Protein AF-A0A7K4G4D4-F1 (afdb_monomer)

Structure (mmCIF, N/CA/C/O backbone):
data_AF-A0A7K4G4D4-F1
#
_entry.id   AF-A0A7K4G4D4-F1
#
loop_
_atom_site.group_PDB
_atom_site.id
_atom_site.type_symbol
_atom_site.label_atom_id
_atom_site.label_alt_id
_atom_site.label_comp_id
_atom_site.label_asym_id
_atom_site.label_entity_id
_atom_site.label_seq_id
_atom_site.pdbx_PDB_ins_code
_atom_site.Cartn_x
_atom_site.Cartn_y
_atom_site.Cartn_z
_atom_site.occupancy
_atom_site.B_iso_or_equiv
_atom_site.auth_seq_id
_atom_site.auth_comp_id
_atom_site.auth_asym_id
_atom_site.auth_atom_id
_atom_site.pdbx_PDB_model_num
ATOM 1 N N . MET A 1 1 ? -23.803 7.716 27.894 1.00 64.12 1 MET A N 1
ATOM 2 C CA . MET A 1 1 ? -24.023 7.126 26.551 1.00 64.12 1 MET A CA 1
ATOM 3 C C . MET A 1 1 ? -22.745 6.435 26.093 1.00 64.12 1 MET A C 1
ATOM 5 O O . MET A 1 1 ? -21.691 7.053 26.180 1.00 64.12 1 MET A O 1
ATOM 9 N N . LYS A 1 2 ? -22.813 5.177 25.634 1.00 75.62 2 LYS A N 1
ATOM 10 C CA . LYS A 1 2 ? -21.681 4.511 24.960 1.00 75.62 2 LYS A CA 1
ATOM 11 C C . LYS A 1 2 ? -21.609 4.998 23.507 1.00 75.62 2 LYS A C 1
ATOM 13 O O . LYS A 1 2 ? -22.641 5.087 22.848 1.00 75.62 2 LYS A O 1
ATOM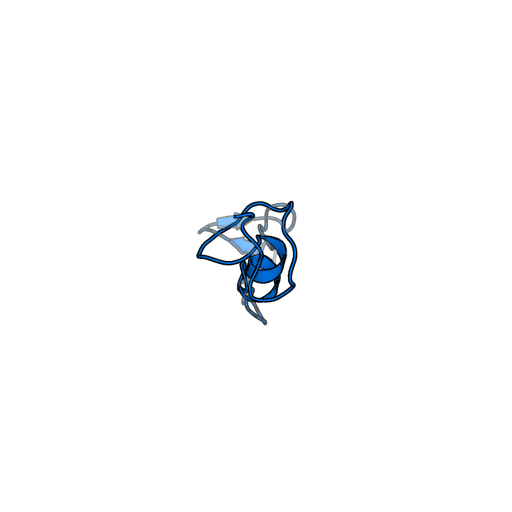 18 N N . LYS A 1 3 ? -20.407 5.316 23.014 1.00 83.19 3 LYS A N 1
ATOM 19 C CA . LYS A 1 3 ? -20.186 5.566 21.580 1.00 83.19 3 LYS A CA 1
ATOM 20 C C . LYS A 1 3 ? -20.327 4.242 20.825 1.00 83.19 3 LYS A C 1
AT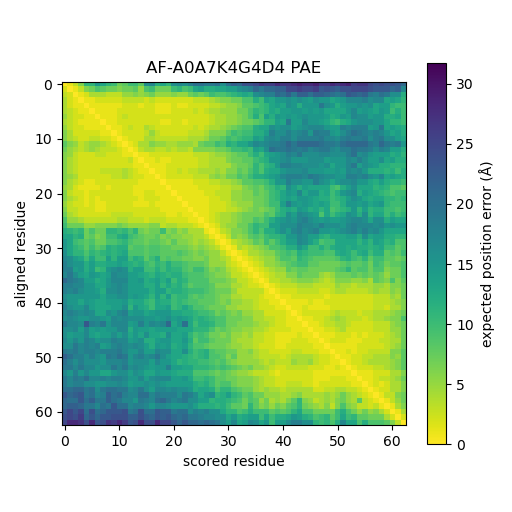OM 22 O O . LYS A 1 3 ? -19.796 3.230 21.274 1.00 83.19 3 LYS A O 1
ATOM 27 N N . PHE A 1 4 ? -21.023 4.260 19.694 1.00 93.69 4 PHE A N 1
ATOM 28 C CA . PHE A 1 4 ? -21.147 3.118 18.789 1.00 93.69 4 PHE A CA 1
ATOM 29 C C . PHE A 1 4 ? -20.822 3.551 17.360 1.00 93.69 4 PHE A C 1
ATOM 31 O O . PHE A 1 4 ? -20.998 4.713 16.992 1.00 93.69 4 PHE A O 1
ATOM 38 N N . CYS A 1 5 ? -20.298 2.627 16.559 1.00 94.56 5 CYS A N 1
ATOM 39 C CA . CYS A 1 5 ? -19.982 2.887 15.165 1.00 94.56 5 CYS A CA 1
ATOM 40 C C . CYS A 1 5 ? -21.279 2.936 14.348 1.00 94.56 5 CYS A C 1
ATOM 42 O O . CYS A 1 5 ? -21.954 1.909 14.264 1.00 94.56 5 CYS A O 1
ATOM 44 N N . PRO A 1 6 ? -21.613 4.053 13.678 1.00 93.75 6 PRO A N 1
ATOM 45 C CA . PRO A 1 6 ? -22.851 4.152 12.902 1.00 93.75 6 PRO A CA 1
ATOM 46 C C . PRO A 1 6 ? -22.875 3.220 11.679 1.00 93.75 6 PRO A C 1
ATOM 48 O O . PRO A 1 6 ? -23.935 2.998 11.109 1.00 93.75 6 PRO A O 1
ATOM 51 N N . LYS A 1 7 ? -21.726 2.654 11.274 1.00 92.81 7 LYS A N 1
ATOM 52 C CA . LYS A 1 7 ? -21.637 1.692 10.164 1.00 92.81 7 LYS A CA 1
ATOM 53 C C . LYS A 1 7 ? -21.855 0.233 10.555 1.00 92.81 7 LYS A C 1
ATOM 55 O O . LYS A 1 7 ? -22.373 -0.524 9.746 1.00 92.81 7 LYS A O 1
ATOM 60 N N . CYS A 1 8 ? -21.397 -0.183 11.734 1.00 94.19 8 CYS A N 1
ATOM 61 C CA . CYS A 1 8 ? -21.389 -1.603 12.111 1.00 94.19 8 CYS A CA 1
ATOM 62 C C . CYS A 1 8 ? -21.897 -1.894 13.528 1.00 94.19 8 CYS A C 1
ATOM 64 O O . CYS A 1 8 ? -21.870 -3.043 13.951 1.00 94.19 8 CYS A O 1
ATOM 66 N N . GLY A 1 9 ? -22.299 -0.877 14.292 1.00 93.81 9 GLY A N 1
ATOM 67 C CA . GLY A 1 9 ? -22.810 -1.028 15.658 1.00 93.81 9 GLY A CA 1
ATOM 68 C C . GLY A 1 9 ? -21.755 -1.312 16.734 1.00 93.81 9 GLY A C 1
ATOM 69 O O . GL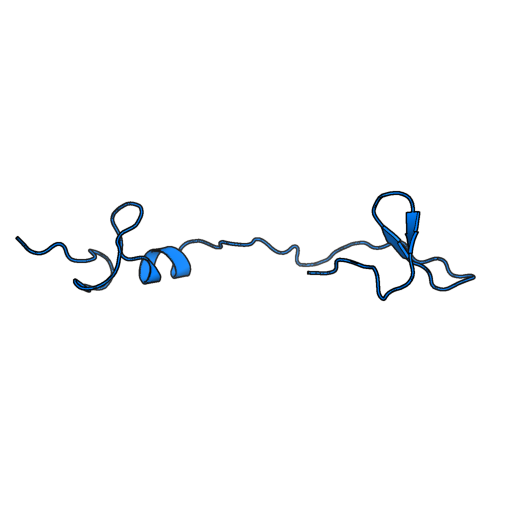Y A 1 9 ? -22.083 -1.288 17.914 1.00 93.81 9 GLY A O 1
ATOM 70 N N . GLY A 1 10 ? -20.486 -1.538 16.374 1.00 92.88 10 GLY A N 1
ATOM 71 C CA . GLY A 1 10 ? -19.430 -1.857 17.343 1.00 92.88 10 GLY A CA 1
ATOM 72 C C . GLY A 1 10 ? -19.131 -0.716 18.327 1.00 92.88 10 GLY A C 1
ATOM 73 O O . GLY A 1 10 ? -19.111 0.453 17.937 1.00 92.88 10 GLY A O 1
ATOM 74 N N . THR A 1 11 ? -18.859 -1.057 19.591 1.00 91.94 11 THR A N 1
ATOM 75 C CA . THR A 1 11 ? -18.680 -0.088 20.695 1.00 91.94 11 THR A CA 1
ATOM 76 C C . THR A 1 11 ? -17.307 -0.119 21.366 1.00 91.94 11 THR A C 1
ATOM 78 O O . THR A 1 11 ? -16.974 0.801 22.104 1.00 91.94 11 THR A O 1
ATOM 81 N N . GLU A 1 12 ? -16.513 -1.166 21.142 1.00 86.69 12 GLU A N 1
ATOM 82 C CA . GLU A 1 12 ? -15.272 -1.424 21.899 1.00 86.69 12 GLU A CA 1
ATOM 83 C C . GLU A 1 12 ? -13.996 -1.049 21.135 1.00 86.69 12 GLU A C 1
ATOM 85 O O . GLU A 1 12 ? -12.889 -1.184 21.645 1.00 86.69 12 GLU A O 1
ATOM 90 N N . LYS A 1 13 ? -14.139 -0.572 19.895 1.00 87.50 13 LYS A N 1
ATOM 91 C CA . LYS A 1 13 ? -13.015 -0.281 19.000 1.00 87.50 13 LYS A CA 1
ATOM 92 C C . LYS A 1 13 ? -12.652 1.204 19.023 1.00 87.50 13 LYS A C 1
ATOM 94 O O . LYS A 1 13 ? -13.544 2.033 19.213 1.00 87.50 13 LYS A O 1
ATOM 99 N N . PRO A 1 14 ? -11.384 1.563 18.751 1.00 91.94 14 PRO A N 1
ATOM 100 C CA . PRO A 1 14 ? -11.000 2.950 18.531 1.00 91.94 14 PRO A CA 1
ATOM 101 C C . PRO A 1 14 ? -11.806 3.582 17.393 1.00 91.94 14 PRO A C 1
ATOM 103 O O . PRO A 1 14 ? -12.154 2.922 16.407 1.00 91.94 14 PRO A O 1
ATOM 106 N N . PHE A 1 15 ? -12.089 4.876 17.532 1.00 92.06 15 PHE A N 1
ATOM 107 C CA . PHE A 1 15 ? -12.808 5.660 16.534 1.00 92.06 15 PHE A CA 1
ATOM 108 C C . PHE A 1 15 ? -11.857 6.617 15.828 1.00 92.06 15 PHE A C 1
ATOM 110 O O . PHE A 1 15 ? -11.059 7.297 16.469 1.00 92.06 15 PHE A O 1
ATOM 117 N N . TYR A 1 16 ? -12.006 6.718 14.512 1.00 90.38 16 TYR A N 1
ATOM 118 C CA . TYR A 1 16 ? -11.308 7.676 13.670 1.00 90.38 16 TYR A CA 1
ATOM 119 C C . TYR A 1 16 ? -12.305 8.290 12.686 1.00 90.38 16 TYR A C 1
ATOM 121 O O . TYR A 1 16 ? -13.101 7.579 12.073 1.00 90.38 16 TYR A O 1
ATOM 129 N N . LYS A 1 17 ? -12.311 9.625 12.578 1.00 88.81 17 LYS A N 1
ATOM 130 C CA . LYS A 1 17 ? -13.238 10.383 11.711 1.00 88.81 17 LYS A CA 1
ATOM 131 C C . LYS A 1 17 ? -14.716 9.954 11.839 1.00 88.81 17 LYS A C 1
ATOM 133 O O . LYS A 1 17 ? -15.442 9.883 10.856 1.00 88.81 17 LYS A O 1
ATOM 138 N N . GLY A 1 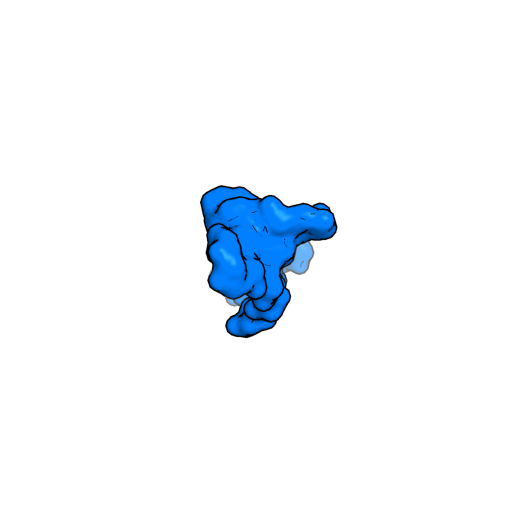18 ? -15.168 9.665 13.063 1.00 89.62 18 GLY A N 1
ATOM 139 C CA . GLY A 1 18 ? -16.577 9.368 13.359 1.00 89.62 18 GLY A CA 1
ATOM 140 C C . GLY A 1 18 ? -17.030 7.917 13.138 1.00 89.62 18 GLY A C 1
ATOM 141 O O . GLY A 1 18 ? -18.192 7.613 13.397 1.00 89.62 18 GLY A O 1
ATOM 142 N N . ILE A 1 19 ? -16.143 7.003 12.730 1.00 94.06 19 ILE A N 1
ATOM 143 C CA . ILE A 1 19 ? -16.427 5.561 12.602 1.00 94.06 19 ILE A CA 1
ATOM 144 C C . ILE A 1 19 ? -15.342 4.726 13.290 1.00 94.06 19 ILE A C 1
ATOM 146 O O . ILE A 1 19 ? -14.280 5.246 13.628 1.00 94.06 19 ILE A O 1
ATOM 150 N N . CYS A 1 20 ? -15.594 3.437 13.531 1.00 94.44 20 CYS A N 1
ATOM 151 C CA . CYS A 1 20 ? -14.550 2.560 14.059 1.00 94.44 20 CYS A CA 1
ATOM 152 C C . CYS A 1 20 ? -13.440 2.334 13.022 1.00 94.44 20 CYS A C 1
ATOM 154 O O . CYS A 1 20 ? -13.694 2.360 11.813 1.00 94.44 20 CYS A O 1
ATOM 156 N N . VAL A 1 21 ? -12.224 2.076 13.507 1.00 93.00 21 VAL A N 1
ATOM 157 C CA . VAL A 1 21 ? -11.033 1.851 12.669 1.00 93.00 21 VAL A CA 1
ATOM 158 C C . VAL A 1 21 ? -11.244 0.781 11.595 1.00 93.00 21 VAL A C 1
ATOM 160 O O . VAL A 1 21 ? -10.885 1.009 10.449 1.00 93.00 21 VAL A O 1
ATOM 163 N N . ASP A 1 22 ? -11.942 -0.314 11.894 1.00 92.25 22 ASP A N 1
ATOM 164 C CA . ASP A 1 22 ? -12.232 -1.360 10.904 1.00 92.25 22 ASP A CA 1
ATOM 165 C C . ASP A 1 22 ? -13.087 -0.860 9.736 1.00 92.25 22 ASP A C 1
ATOM 167 O O . ASP A 1 22 ? -12.842 -1.196 8.579 1.00 92.25 22 ASP A O 1
ATOM 171 N N . CYS A 1 23 ? -14.124 -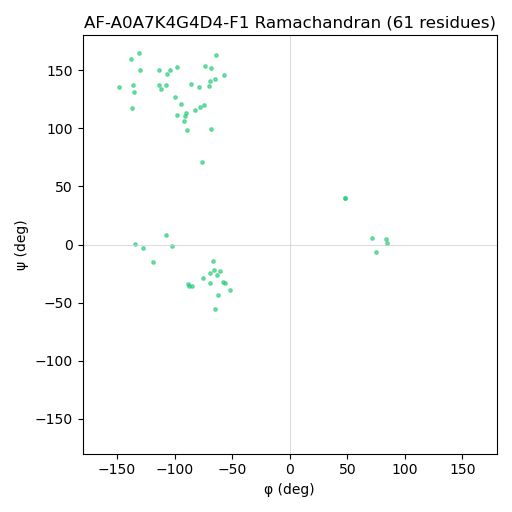0.071 10.036 1.00 92.88 23 CYS A N 1
ATOM 172 C CA . CYS A 1 23 ? -14.982 0.503 9.002 1.00 92.88 23 CYS A CA 1
ATOM 173 C C . CYS A 1 23 ? -14.231 1.555 8.190 1.00 92.88 23 CYS A C 1
ATOM 175 O O . CYS A 1 23 ? -14.489 1.690 6.996 1.00 92.88 23 CYS A O 1
ATOM 177 N N . TYR A 1 24 ? -13.316 2.284 8.831 1.00 92.81 24 TYR A N 1
ATOM 178 C CA . TYR A 1 24 ? -12.453 3.241 8.158 1.00 92.81 24 TYR A CA 1
ATOM 179 C C . TYR A 1 24 ? -11.518 2.533 7.175 1.00 92.81 24 TYR A C 1
ATOM 181 O O . TYR A 1 24 ? -11.607 2.792 5.978 1.00 92.81 24 TYR A O 1
ATOM 189 N N . SER A 1 25 ? -10.736 1.556 7.641 1.00 89.19 25 SER A N 1
ATOM 190 C CA . SER A 1 25 ? -9.787 0.797 6.817 1.00 89.19 25 SER A CA 1
ATOM 191 C C . SER A 1 25 ? -10.432 0.083 5.628 1.00 89.19 25 SER A C 1
ATOM 193 O O . SER A 1 25 ? -9.797 -0.052 4.592 1.00 89.19 25 SER A O 1
ATOM 195 N N . ARG A 1 26 ? -11.691 -0.363 5.744 1.00 87.44 26 ARG A N 1
ATOM 196 C CA . ARG A 1 26 ? -12.426 -0.981 4.623 1.00 87.44 26 ARG A CA 1
ATOM 197 C C . ARG A 1 26 ? -12.920 0.021 3.582 1.00 87.44 26 ARG A C 1
ATOM 199 O O . ARG A 1 26 ? -13.125 -0.359 2.437 1.00 87.44 26 ARG A O 1
ATOM 206 N N . GLN A 1 27 ? -13.192 1.263 3.979 1.00 82.69 27 GLN A N 1
ATOM 207 C CA . GLN A 1 27 ? -13.677 2.291 3.055 1.00 82.69 27 GLN A CA 1
ATOM 208 C C . GLN A 1 27 ? -12.555 3.052 2.370 1.00 82.69 27 GLN A C 1
ATOM 210 O O . GLN A 1 27 ? -12.726 3.503 1.240 1.00 82.69 27 GLN A O 1
ATOM 215 N N . THR A 1 28 ? -11.444 3.262 3.065 1.00 78.25 28 THR A N 1
ATOM 216 C CA . THR A 1 28 ? -10.329 4.017 2.516 1.00 78.25 28 THR A CA 1
ATOM 217 C C . THR A 1 28 ? -9.333 3.070 1.896 1.00 78.25 28 THR A C 1
ATOM 219 O O . THR A 1 28 ? -8.748 2.249 2.600 1.00 78.25 28 THR A O 1
ATOM 222 N N . ASN A 1 29 ? -9.081 3.240 0.600 1.00 76.38 29 ASN A N 1
ATOM 223 C CA . ASN A 1 29 ? -7.888 2.665 0.015 1.00 76.38 29 ASN A CA 1
ATOM 224 C C . ASN A 1 29 ? -6.674 3.409 0.590 1.00 76.38 29 ASN A C 1
ATOM 226 O O . ASN A 1 29 ? -6.394 4.541 0.199 1.00 76.38 29 ASN A O 1
ATOM 230 N N . LEU A 1 30 ? -6.024 2.816 1.594 1.00 77.69 30 LEU A N 1
ATOM 231 C CA . LEU A 1 30 ? -4.899 3.441 2.295 1.00 77.69 30 LEU A CA 1
ATOM 232 C C . LEU A 1 30 ? -3.662 3.551 1.399 1.00 77.69 30 LEU A C 1
ATOM 234 O O . LEU A 1 30 ? -2.814 4.407 1.636 1.00 77.69 30 LEU A O 1
ATOM 238 N N . ILE A 1 31 ? -3.564 2.689 0.385 1.00 79.31 31 ILE A N 1
ATOM 239 C CA . ILE A 1 31 ? -2.429 2.612 -0.526 1.00 79.31 31 ILE A CA 1
ATOM 240 C C . ILE A 1 31 ? -2.975 2.442 -1.940 1.00 79.31 31 ILE A C 1
ATOM 242 O O . ILE A 1 31 ? -3.615 1.446 -2.258 1.00 79.31 31 ILE A O 1
ATOM 246 N N . SER A 1 32 ? -2.709 3.412 -2.809 1.00 75.88 32 SER A N 1
ATOM 247 C CA . SER A 1 32 ? -2.993 3.274 -4.235 1.00 75.88 32 SER A CA 1
ATOM 248 C C . SER A 1 32 ? -1.753 2.720 -4.923 1.00 75.88 32 SER A C 1
ATOM 250 O O . SER A 1 32 ? -0.780 3.450 -5.093 1.00 75.88 32 SER A O 1
ATOM 252 N N . LEU A 1 33 ? -1.783 1.446 -5.312 1.00 79.44 33 LEU A N 1
ATOM 253 C CA . LEU A 1 33 ? -0.754 0.873 -6.176 1.00 79.44 33 LEU A CA 1
ATOM 254 C C . LEU A 1 33 ? -1.119 1.133 -7.643 1.00 79.44 33 LEU A C 1
ATOM 256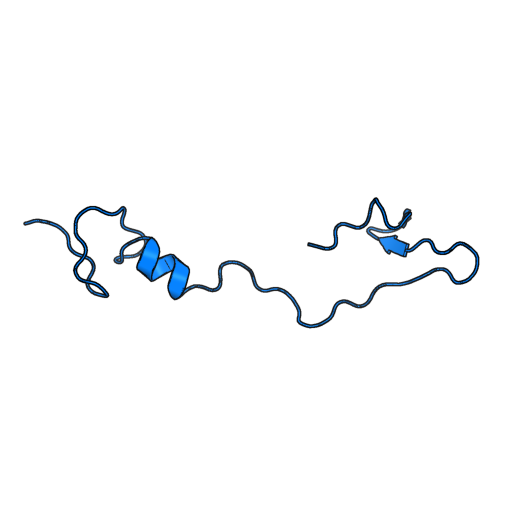 O O . LEU A 1 33 ? -2.293 1.008 -8.001 1.00 79.44 33 LEU A O 1
ATOM 260 N N . PRO A 1 34 ? -0.156 1.512 -8.496 1.00 80.31 34 PRO A N 1
ATOM 261 C CA . PRO A 1 34 ? -0.387 1.563 -9.930 1.00 80.31 34 PRO A CA 1
ATOM 262 C C . PRO A 1 34 ? -0.554 0.142 -10.486 1.00 80.31 34 PRO A C 1
ATOM 264 O O . PRO A 1 34 ? 0.183 -0.766 -10.111 1.00 80.31 34 PRO A O 1
ATOM 267 N N . ASP A 1 35 ? -1.473 -0.048 -11.437 1.00 81.38 35 ASP A N 1
ATOM 268 C CA . ASP A 1 35 ? -1.682 -1.358 -12.082 1.00 81.38 35 ASP A CA 1
ATOM 269 C C . ASP A 1 35 ? -0.450 -1.835 -12.867 1.00 81.38 35 ASP A C 1
ATOM 271 O O . ASP A 1 35 ? -0.274 -3.031 -13.113 1.00 81.38 35 ASP A O 1
ATOM 275 N N . LYS A 1 36 ? 0.378 -0.891 -13.336 1.00 83.38 36 LYS A N 1
ATOM 276 C CA . LYS A 1 36 ? 1.590 -1.148 -14.118 1.00 83.38 36 LYS A CA 1
ATOM 277 C C . LYS A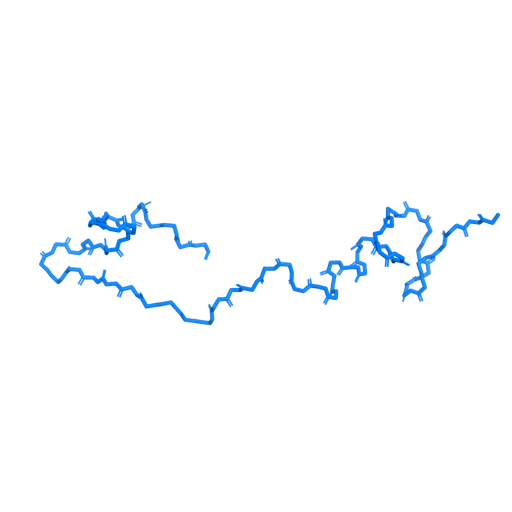 1 36 ? 2.639 -0.086 -13.836 1.00 83.38 36 LYS A C 1
ATOM 279 O O . LYS A 1 36 ? 2.347 1.103 -13.926 1.00 83.38 36 LYS A O 1
ATOM 284 N N . GLU A 1 37 ? 3.872 -0.536 -13.641 1.00 82.75 37 GLU A N 1
ATOM 285 C CA . GLU A 1 37 ? 5.044 0.322 -13.484 1.00 82.75 37 GLU A CA 1
ATOM 286 C C . GLU A 1 37 ? 6.001 0.131 -14.669 1.00 82.75 37 GLU A C 1
ATOM 288 O O . GLU A 1 37 ? 6.232 -0.994 -15.126 1.00 82.75 37 GLU A O 1
ATOM 293 N N . LYS A 1 38 ? 6.551 1.227 -15.207 1.00 85.19 38 LYS A N 1
ATOM 294 C CA . LYS A 1 38 ? 7.509 1.173 -16.323 1.00 85.19 38 LYS A CA 1
ATOM 295 C C . LYS A 1 38 ? 8.934 1.265 -15.793 1.00 85.19 38 LYS A C 1
ATOM 297 O O . LYS A 1 38 ? 9.382 2.330 -15.385 1.00 85.19 38 LYS A O 1
ATOM 302 N N . ILE A 1 39 ? 9.677 0.172 -15.911 1.00 88.44 39 ILE A N 1
ATOM 303 C CA . ILE A 1 39 ? 11.090 0.097 -15.524 1.00 88.44 39 ILE A CA 1
ATOM 304 C C . ILE A 1 39 ? 12.005 0.132 -16.752 1.00 88.44 39 ILE A C 1
ATOM 306 O O . ILE A 1 39 ? 11.634 -0.329 -17.833 1.00 88.44 39 ILE A O 1
ATOM 310 N N . LYS A 1 40 ? 13.222 0.666 -16.594 1.00 92.62 40 LYS A N 1
ATOM 311 C CA . LYS A 1 40 ? 14.267 0.584 -17.629 1.00 92.62 40 LYS A CA 1
ATOM 312 C C . LYS A 1 40 ? 15.236 -0.540 -17.282 1.00 92.62 40 LYS A C 1
ATOM 314 O O . LYS A 1 40 ? 15.794 -0.537 -16.188 1.00 92.62 40 LYS A O 1
ATOM 319 N N . LEU A 1 41 ? 15.462 -1.446 -18.229 1.00 93.31 41 LEU A N 1
ATOM 320 C CA . LEU A 1 41 ? 16.393 -2.570 -18.124 1.00 93.31 41 LEU A CA 1
ATOM 321 C C . LEU A 1 41 ? 17.574 -2.359 -19.078 1.00 93.31 41 LEU A C 1
ATOM 323 O O . LEU A 1 41 ? 17.382 -2.029 -20.248 1.00 93.31 41 LEU A O 1
ATOM 327 N N . CYS A 1 42 ? 18.794 -2.576 -18.596 1.00 94.19 42 CYS A N 1
ATOM 328 C CA . CYS A 1 42 ? 19.980 -2.596 -19.440 1.00 94.19 42 CYS A CA 1
ATOM 329 C C . CYS A 1 42 ? 20.113 -3.972 -20.095 1.00 94.19 42 CYS A C 1
ATOM 331 O O . CYS A 1 42 ? 20.368 -4.960 -19.412 1.00 94.19 42 CYS A O 1
ATOM 333 N N . VAL A 1 43 ? 20.007 -4.038 -21.423 1.00 94.00 43 VAL A N 1
ATOM 334 C CA . VAL A 1 43 ? 20.113 -5.302 -22.178 1.00 94.00 43 VAL A CA 1
ATOM 335 C C . VAL A 1 43 ? 21.500 -5.949 -22.108 1.00 94.00 43 VAL A C 1
ATOM 337 O O . VAL A 1 43 ? 21.617 -7.150 -22.306 1.00 94.00 43 VAL A O 1
ATOM 340 N N . ASN A 1 44 ? 22.545 -5.173 -21.805 1.00 95.25 44 ASN A N 1
ATOM 341 C CA . ASN A 1 44 ? 23.920 -5.673 -21.758 1.00 95.25 44 ASN A CA 1
ATOM 342 C C . ASN A 1 44 ? 24.283 -6.317 -20.409 1.00 95.25 44 ASN A C 1
ATOM 344 O O . ASN A 1 44 ? 25.054 -7.266 -20.371 1.00 95.25 44 ASN A O 1
ATOM 348 N N . CYS A 1 45 ? 23.764 -5.794 -19.291 1.00 93.62 45 CYS A N 1
ATOM 349 C CA . CYS A 1 45 ? 24.157 -6.251 -17.949 1.00 93.62 45 CYS A CA 1
ATOM 350 C C . CYS A 1 45 ? 22.993 -6.655 -17.037 1.00 93.62 45 CYS A C 1
ATOM 352 O O . CYS A 1 45 ? 23.232 -7.063 -15.904 1.00 93.62 45 CYS A O 1
ATOM 354 N N . GLY A 1 46 ? 21.744 -6.507 -17.484 1.00 91.69 46 GLY A N 1
ATOM 355 C CA . GLY A 1 46 ? 20.554 -6.883 -16.718 1.00 91.69 46 GLY A CA 1
ATOM 356 C C . GLY A 1 46 ? 20.233 -5.977 -15.523 1.00 91.69 46 GLY A C 1
ATOM 357 O O . GLY A 1 46 ? 19.311 -6.275 -14.771 1.00 91.69 46 GLY A O 1
ATOM 358 N N . LYS A 1 47 ? 20.969 -4.874 -15.326 1.00 94.31 47 LYS A N 1
ATOM 359 C CA . LYS A 1 47 ? 20.670 -3.888 -14.276 1.00 94.31 47 LYS A CA 1
ATOM 360 C C . LYS A 1 47 ? 19.443 -3.054 -14.627 1.00 94.31 47 LYS A C 1
ATOM 362 O O . LYS A 1 47 ? 19.163 -2.808 -15.800 1.00 94.31 47 LYS A O 1
ATOM 367 N N . PHE A 1 48 ? 18.774 -2.549 -13.602 1.00 93.88 48 PHE A N 1
ATOM 368 C CA . PHE A 1 48 ? 17.597 -1.701 -13.712 1.00 93.88 48 PHE A CA 1
ATOM 369 C C . PHE A 1 48 ? 17.937 -0.254 -13.370 1.00 93.88 48 PHE A C 1
ATOM 371 O O . PHE A 1 48 ? 18.796 -0.005 -12.528 1.00 93.88 48 PHE A O 1
ATOM 378 N N . PHE A 1 49 ? 17.279 0.709 -14.012 1.00 91.19 49 PHE A N 1
ATOM 379 C CA . PHE A 1 49 ? 17.460 2.119 -13.674 1.00 91.19 49 PHE A CA 1
ATOM 380 C C . PHE A 1 49 ? 16.463 2.534 -12.593 1.00 91.19 49 PHE A C 1
ATOM 382 O O . PHE A 1 49 ? 15.260 2.592 -12.852 1.00 91.19 49 PHE A O 1
ATOM 389 N N . SER A 1 50 ? 16.971 2.844 -11.404 1.00 88.75 50 SER A N 1
ATOM 390 C CA . SER A 1 50 ? 16.183 3.297 -10.260 1.00 88.75 50 SER A CA 1
ATOM 391 C C . SER A 1 50 ? 16.882 4.468 -9.575 1.00 88.75 50 SER A C 1
ATOM 393 O O . SER A 1 50 ? 18.105 4.475 -9.424 1.00 88.75 50 SER A O 1
ATOM 395 N N . SER A 1 51 ? 16.113 5.494 -9.205 1.00 87.19 51 SER A N 1
ATOM 396 C CA . SER A 1 51 ? 16.598 6.671 -8.463 1.00 87.19 51 SER A CA 1
ATOM 397 C C . SER A 1 51 ? 17.877 7.313 -9.031 1.00 87.19 51 SER A C 1
ATOM 399 O O . SER A 1 51 ? 18.768 7.712 -8.289 1.00 87.19 51 SER A O 1
ATOM 401 N N . GLY A 1 52 ? 17.992 7.399 -10.361 1.00 90.62 52 GLY A N 1
ATOM 402 C CA . GLY A 1 52 ? 19.138 8.024 -11.034 1.00 90.62 52 GLY A CA 1
ATOM 403 C C . GLY A 1 52 ? 20.364 7.122 -11.222 1.00 90.62 52 GLY A C 1
ATOM 404 O O . GLY A 1 52 ? 21.383 7.594 -11.723 1.00 90.62 52 GLY A O 1
ATOM 405 N N . SER A 1 53 ? 20.285 5.837 -10.867 1.00 91.44 53 SER A N 1
ATOM 406 C CA . SER A 1 53 ? 21.414 4.901 -10.940 1.00 91.44 53 SER A CA 1
ATOM 407 C C . SER A 1 53 ? 21.017 3.525 -11.487 1.00 91.44 53 SER A C 1
ATOM 409 O O . SER A 1 53 ? 19.844 3.154 -11.494 1.00 91.44 53 SER A O 1
ATOM 411 N N . TRP A 1 54 ? 22.003 2.769 -11.981 1.00 94.81 54 TRP A N 1
ATOM 412 C CA . TRP A 1 54 ? 21.815 1.389 -12.434 1.00 94.81 54 TRP A CA 1
ATOM 413 C C . TRP A 1 54 ? 22.074 0.415 -11.290 1.00 94.81 54 TRP A C 1
ATOM 415 O O . TRP A 1 54 ? 23.224 0.215 -10.889 1.00 94.81 54 TRP A O 1
ATOM 425 N N . VAL A 1 55 ? 21.016 -0.230 -10.819 1.00 93.50 55 VAL A N 1
ATOM 426 C CA .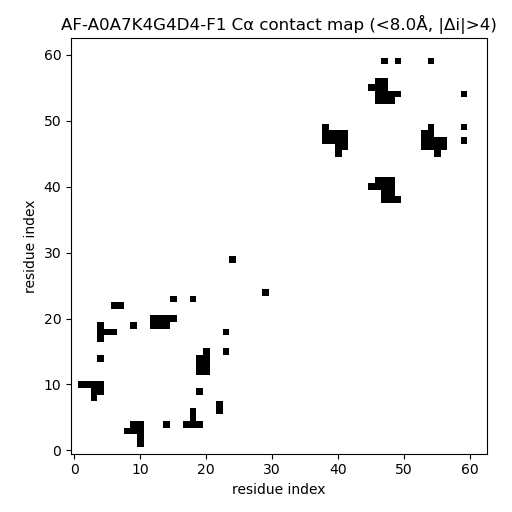 VAL A 1 55 ? 21.033 -1.132 -9.669 1.00 93.50 55 VAL A CA 1
ATOM 427 C C . VAL A 1 55 ? 20.731 -2.576 -10.086 1.00 93.50 55 VAL A C 1
ATOM 429 O O . VAL A 1 55 ? 20.048 -2.802 -11.092 1.00 93.50 55 VAL A O 1
ATOM 432 N N . PRO A 1 56 ? 21.265 -3.585 -9.379 1.00 91.44 56 PRO A N 1
ATOM 433 C CA . PRO A 1 56 ? 20.809 -4.962 -9.535 1.00 91.44 56 PRO A CA 1
ATOM 434 C C . PRO A 1 56 ? 19.345 -5.105 -9.090 1.00 91.44 56 PRO A C 1
ATOM 436 O O . PRO A 1 56 ? 18.805 -4.257 -8.383 1.00 91.44 56 PRO A O 1
ATOM 439 N N . PHE A 1 57 ? 18.701 -6.201 -9.493 1.00 84.38 57 PHE A N 1
ATOM 440 C CA . PHE A 1 57 ? 17.305 -6.477 -9.133 1.00 84.38 57 PHE A CA 1
ATOM 441 C C . PHE A 1 57 ? 17.059 -6.477 -7.615 1.00 84.38 57 PHE A C 1
ATOM 443 O O . PHE A 1 57 ? 16.000 -6.050 -7.172 1.00 84.38 57 PHE A O 1
ATOM 450 N N . THR A 1 58 ? 18.043 -6.909 -6.821 1.00 85.56 58 THR A N 1
ATOM 451 C CA . THR A 1 58 ? 17.961 -6.989 -5.352 1.00 85.56 58 THR A CA 1
ATOM 452 C C . THR A 1 58 ? 17.718 -5.649 -4.669 1.00 85.56 58 THR A C 1
ATOM 454 O O . THR A 1 58 ? 17.203 -5.628 -3.556 1.00 85.56 58 THR A O 1
ATOM 457 N N . ASP A 1 59 ? 18.061 -4.546 -5.335 1.00 83.81 59 ASP A N 1
ATOM 458 C CA . ASP A 1 59 ? 18.024 -3.201 -4.758 1.00 83.81 59 ASP A CA 1
ATOM 459 C C . ASP A 1 59 ? 16.854 -2.377 -5.331 1.00 83.81 59 ASP A C 1
ATOM 461 O O . ASP A 1 59 ? 16.745 -1.168 -5.109 1.00 83.81 59 ASP A O 1
ATOM 465 N N . LEU A 1 60 ? 15.970 -3.016 -6.104 1.00 78.94 60 LEU A N 1
ATOM 466 C CA . LEU A 1 60 ? 14.735 -2.400 -6.564 1.00 78.94 60 LEU A CA 1
ATOM 467 C C . LEU A 1 60 ? 13.704 -2.389 -5.438 1.00 78.94 60 LEU A C 1
ATOM 469 O O . LEU A 1 60 ? 13.220 -3.431 -5.010 1.00 78.94 60 LEU A O 1
ATOM 473 N N . ASN A 1 61 ? 13.287 -1.191 -5.033 1.00 67.19 61 ASN A N 1
ATOM 474 C CA . ASN A 1 61 ? 12.097 -1.005 -4.207 1.00 67.19 61 ASN A CA 1
ATOM 475 C C . A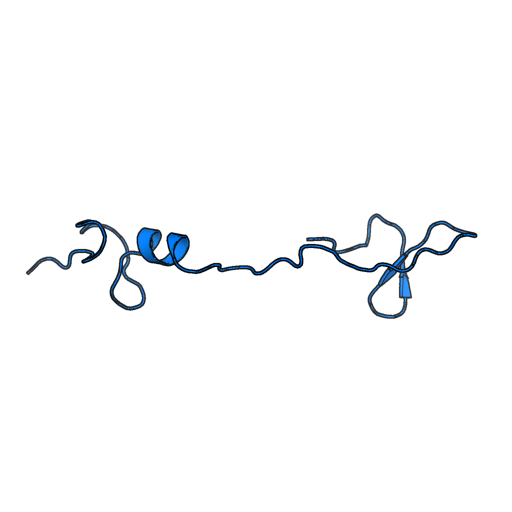SN A 1 61 ? 10.834 -1.161 -5.068 1.00 67.19 61 ASN A C 1
ATOM 477 O O . ASN A 1 61 ? 10.166 -0.179 -5.389 1.00 67.19 61 ASN A O 1
ATOM 481 N N . ILE A 1 62 ? 10.542 -2.392 -5.484 1.00 64.00 62 ILE A N 1
ATOM 482 C CA . ILE A 1 62 ? 9.237 -2.764 -6.035 1.00 64.00 62 ILE A CA 1
ATOM 483 C C . ILE A 1 62 ? 8.398 -3.185 -4.828 1.00 64.00 62 ILE A C 1
ATOM 485 O O . ILE A 1 62 ? 8.598 -4.270 -4.286 1.00 64.00 62 ILE A O 1
ATOM 489 N N . GLY A 1 63 ? 7.570 -2.257 -4.347 1.00 58.28 63 GLY A N 1
ATOM 490 C CA . GLY A 1 63 ? 6.602 -2.506 -3.277 1.00 58.28 63 GLY A CA 1
ATOM 491 C C . GLY A 1 63 ? 5.449 -3.383 -3.735 1.00 58.28 63 GLY A C 1
ATOM 492 O O . GLY A 1 63 ? 5.063 -3.264 -4.920 1.00 58.28 63 GLY A O 1
#

Sequence (63 aa):
MKKFCPKCGGTEKPFYKGICVDCYSRQTNLISLPDKEKIKLCVNCGKFFSSGSWVPFTDLNIG

Foldseek 3Di:
DQQAAPVPRDGPADDDPRGGPVVVPVVDPPDDDDPDDDWDADPVPRFTDDPNDTHHPVPDPPD

Mean predicted aligned error: 9.18 Å

Radius of gyration: 21.54 Å; Cα contacts (8 Å, |Δi|>4): 53; chains: 1; bounding box: 48×17×49 Å

pLDDT: mean 86.96, std 8.34, range [58.28, 95.25]

Nearest PDB structures (foldseek):
  8uu9-assembly1_4  TM=3.145E-01  e=2.531E+00  Listeria innocua
  7ttw-assembly1_N  TM=3.243E-01  e=3.564E+00  Staphylococcus aureus
  6cfj-assembly1_15  TM=3.402E-01  e=6.162E+00  Thermus thermophilus HB8

Secondary structure (DSSP, 8-state):
-----TTT---SS-EETTEEHHHHHHHS-S----S----EE-TTT--EEETTEEE-GGG----

Solvent-accessible surface area (backbone atoms only — not comparable to full-atom values): 4385 Å² total; per-residue (Å²): 135,84,68,56,17,87,87,78,64,52,58,89,64,64,72,50,99,83,30,29,50,69,64,43,61,73,71,44,80,87,71,86,76,74,98,71,84,91,78,51,72,40,90,88,78,68,29,31,59,51,98,95,40,79,35,55,73,90,73,56,90,79,128